Protein AF-A0A7Y3HV67-F1 (afdb_monomer)

Solvent-accessible surface area (backbone atoms only — not comparable to full-atom values): 6368 Å² total; per-residue (Å²): 114,73,66,58,53,53,53,52,54,58,61,57,61,76,70,71,80,80,78,81,81,76,81,81,84,69,63,49,74,43,50,98,59,85,87,41,74,78,43,49,65,66,38,82,51,103,88,48,64,34,90,44,71,38,74,54,58,86,94,56,78,89,72,74,74,47,73,38,49,76,61,45,82,76,45,79,46,81,43,98,61,88,82,31,76,44,78,40,44,42,28,92,88,76,48,107

Structure (mmCIF, N/CA/C/O backbone):
data_AF-A0A7Y3HV67-F1
#
_entry.id   AF-A0A7Y3HV67-F1
#
loop_
_atom_site.group_PDB
_atom_site.id
_atom_site.type_symbol
_atom_site.label_atom_id
_atom_site.label_alt_id
_atom_site.label_comp_id
_atom_site.label_asym_id
_atom_site.label_entity_id
_atom_site.label_seq_id
_atom_site.pdbx_PDB_ins_code
_atom_site.Cartn_x
_atom_site.Cartn_y
_atom_site.Cartn_z
_atom_site.occupancy
_atom_site.B_iso_or_equiv
_atom_site.auth_seq_id
_atom_site.auth_comp_id
_atom_site.auth_asym_id
_atom_site.auth_atom_id
_atom_site.pdbx_PDB_model_num
ATOM 1 N N . MET A 1 1 ? 53.887 -2.985 -3.282 1.00 60.84 1 MET A N 1
ATOM 2 C CA . MET A 1 1 ? 52.716 -3.818 -2.901 1.00 60.84 1 MET A CA 1
ATOM 3 C C . MET A 1 1 ? 51.616 -3.029 -2.182 1.00 60.84 1 MET A C 1
ATOM 5 O O . MET A 1 1 ? 50.478 -3.117 -2.611 1.00 60.84 1 MET A O 1
ATOM 9 N N . ARG A 1 2 ? 51.918 -2.203 -1.165 1.00 59.81 2 ARG A N 1
ATOM 10 C CA . ARG A 1 2 ? 50.904 -1.398 -0.439 1.00 59.81 2 ARG A CA 1
ATOM 11 C C . ARG A 1 2 ? 50.141 -0.361 -1.293 1.00 59.81 2 ARG A C 1
ATOM 13 O O . ARG A 1 2 ? 48.952 -0.175 -1.076 1.00 59.81 2 ARG A O 1
ATOM 20 N N . LEU A 1 3 ? 50.790 0.260 -2.285 1.00 60.00 3 LEU A N 1
ATOM 21 C CA . LEU A 1 3 ? 50.170 1.296 -3.132 1.00 60.00 3 LEU A CA 1
ATOM 22 C C . LEU A 1 3 ? 49.151 0.730 -4.143 1.00 60.00 3 LEU A C 1
ATOM 24 O O . LEU A 1 3 ? 48.122 1.345 -4.396 1.00 60.00 3 LEU A O 1
ATOM 28 N N . HIS A 1 4 ? 49.391 -0.479 -4.666 1.00 64.12 4 HIS A N 1
ATOM 29 C CA . HIS A 1 4 ? 48.457 -1.155 -5.577 1.00 64.12 4 HIS A CA 1
ATOM 30 C C . HIS A 1 4 ? 47.193 -1.635 -4.858 1.00 64.12 4 HIS A C 1
ATOM 32 O O . HIS A 1 4 ? 46.113 -1.566 -5.430 1.00 64.12 4 HIS A O 1
ATOM 38 N N . ILE A 1 5 ? 47.308 -2.052 -3.591 1.00 67.81 5 ILE A N 1
ATOM 39 C CA . ILE A 1 5 ? 46.153 -2.436 -2.766 1.00 67.81 5 ILE A CA 1
ATOM 40 C C . ILE A 1 5 ? 45.230 -1.231 -2.549 1.00 67.81 5 ILE A C 1
ATOM 42 O O . ILE A 1 5 ? 44.023 -1.360 -2.716 1.00 67.81 5 ILE A O 1
ATOM 46 N N . PHE A 1 6 ? 45.790 -0.050 -2.262 1.00 62.72 6 PHE A N 1
ATOM 47 C CA . PHE A 1 6 ? 45.011 1.189 -2.145 1.00 62.72 6 PHE A CA 1
ATOM 48 C C . PHE A 1 6 ? 44.322 1.579 -3.460 1.00 62.72 6 PHE A C 1
ATOM 50 O O . PHE A 1 6 ? 43.158 1.970 -3.440 1.00 62.72 6 PHE A O 1
ATOM 57 N N . GLY A 1 7 ? 45.005 1.424 -4.600 1.00 69.25 7 GLY A N 1
ATOM 58 C CA . GLY A 1 7 ? 44.421 1.677 -5.921 1.00 69.25 7 GLY A CA 1
ATOM 59 C C . GLY A 1 7 ? 43.269 0.727 -6.267 1.00 69.25 7 GLY A C 1
ATOM 60 O O . GLY A 1 7 ? 42.236 1.176 -6.756 1.00 69.25 7 GLY A O 1
ATOM 61 N N . VAL A 1 8 ? 43.404 -0.566 -5.953 1.00 71.50 8 VAL A N 1
ATOM 62 C CA . VAL A 1 8 ? 42.346 -1.573 -6.160 1.00 71.50 8 VAL A CA 1
ATOM 63 C C . VAL A 1 8 ? 41.147 -1.319 -5.242 1.00 71.50 8 VAL A C 1
ATOM 65 O O . VAL A 1 8 ? 40.008 -1.382 -5.702 1.00 71.50 8 VAL A O 1
ATOM 68 N N . LEU A 1 9 ? 41.378 -0.960 -3.974 1.00 67.50 9 LEU A N 1
ATOM 69 C CA . LEU A 1 9 ? 40.299 -0.599 -3.048 1.00 67.50 9 LEU A CA 1
ATOM 70 C C . LEU A 1 9 ? 39.548 0.652 -3.528 1.00 67.50 9 LEU A C 1
ATOM 72 O O . LEU A 1 9 ? 38.321 0.650 -3.566 1.00 67.50 9 LEU A O 1
ATOM 76 N N . PHE A 1 10 ? 40.263 1.686 -3.978 1.00 66.75 10 PHE A N 1
ATOM 77 C CA . PHE A 1 10 ? 39.656 2.909 -4.512 1.00 66.75 10 PHE A CA 1
ATOM 78 C C . PHE A 1 10 ? 38.843 2.654 -5.794 1.00 66.75 10 PHE A C 1
ATOM 80 O O . PHE A 1 10 ? 37.743 3.183 -5.937 1.00 66.75 10 PHE A O 1
ATOM 87 N N . PHE A 1 11 ? 39.330 1.786 -6.689 1.00 64.81 11 PHE A N 1
ATOM 88 C CA . PHE A 1 11 ? 38.612 1.399 -7.911 1.00 64.81 11 PHE A CA 1
ATOM 89 C C . PHE A 1 11 ? 37.377 0.524 -7.630 1.00 64.81 11 PHE A C 1
ATOM 91 O O . PHE A 1 11 ? 36.425 0.534 -8.400 1.00 64.81 11 PHE A O 1
ATOM 98 N N . SER A 1 12 ? 37.349 -0.209 -6.512 1.00 65.81 12 SER A N 1
ATOM 99 C CA . SER A 1 12 ? 36.183 -1.017 -6.119 1.00 65.81 12 SER A CA 1
ATOM 100 C C . SER A 1 12 ? 35.012 -0.188 -5.566 1.00 65.81 12 SER A C 1
ATOM 102 O O . SER A 1 12 ? 33.859 -0.597 -5.691 1.00 65.81 12 SER A O 1
ATOM 104 N N . LEU A 1 13 ? 35.276 1.009 -5.020 1.00 63.66 13 LEU A N 1
ATOM 105 C CA . LEU A 1 13 ? 34.236 1.911 -4.508 1.00 63.66 13 LEU A CA 1
ATOM 106 C C . LEU A 1 13 ? 33.426 2.606 -5.616 1.00 63.66 13 LEU A C 1
ATOM 108 O O . LEU A 1 13 ? 32.291 3.008 -5.369 1.00 63.66 13 LEU A O 1
ATOM 112 N N . THR A 1 14 ? 33.960 2.737 -6.834 1.00 63.59 14 THR A N 1
ATOM 113 C CA . THR A 1 14 ? 33.259 3.406 -7.948 1.00 63.59 14 THR A CA 1
ATOM 114 C C . THR A 1 14 ? 32.198 2.525 -8.615 1.00 63.59 14 THR A C 1
ATOM 116 O O . THR A 1 14 ? 31.371 3.036 -9.366 1.00 63.59 14 THR A O 1
ATOM 119 N N . ILE A 1 15 ? 32.172 1.223 -8.307 1.00 66.06 15 ILE A N 1
ATOM 120 C CA . ILE A 1 15 ? 31.197 0.248 -8.834 1.00 66.06 15 ILE A CA 1
ATOM 121 C C . ILE A 1 15 ? 29.958 0.138 -7.915 1.00 66.06 15 ILE A C 1
ATOM 123 O O . ILE A 1 15 ? 29.001 -0.573 -8.210 1.00 66.06 15 ILE A O 1
ATOM 127 N N . LEU A 1 16 ? 29.906 0.895 -6.814 1.00 66.69 16 LE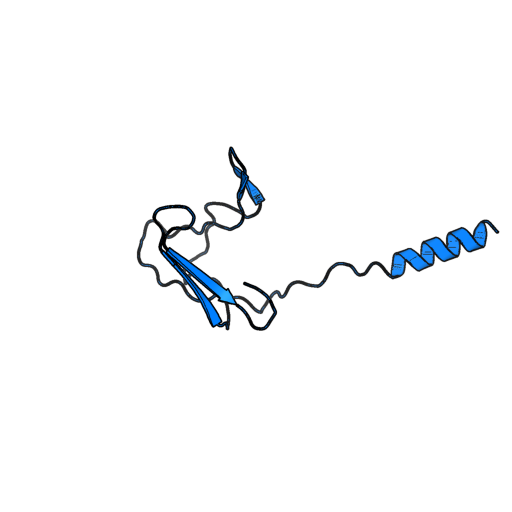U A N 1
ATOM 128 C CA . LEU A 1 16 ? 28.794 0.886 -5.857 1.00 66.69 16 LEU A CA 1
ATOM 129 C C . LEU A 1 16 ? 27.593 1.732 -6.334 1.00 66.69 16 LEU A C 1
ATOM 131 O O . LEU A 1 16 ? 27.146 2.644 -5.642 1.00 66.69 16 LEU A O 1
ATOM 135 N N . CYS A 1 17 ? 27.028 1.435 -7.507 1.00 65.44 17 CYS A N 1
ATOM 136 C CA . CYS A 1 17 ? 25.681 1.894 -7.869 1.00 65.44 17 CYS A CA 1
ATOM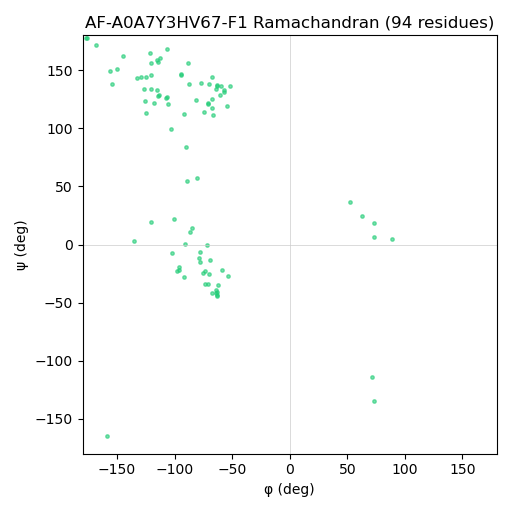 137 C C . CYS A 1 17 ? 24.660 0.840 -7.422 1.00 65.44 17 CYS A C 1
ATOM 139 O O . CYS A 1 17 ? 24.279 -0.031 -8.192 1.00 65.44 17 CYS A O 1
ATOM 141 N N . SER A 1 18 ? 24.250 0.896 -6.151 1.00 66.81 18 SER A N 1
ATOM 142 C CA . SER A 1 18 ? 23.294 -0.062 -5.565 1.00 66.81 18 SER A CA 1
ATOM 143 C C . SER A 1 18 ? 21.868 0.484 -5.427 1.00 66.81 18 SER A C 1
ATOM 145 O O . SER A 1 18 ? 20.974 -0.262 -5.032 1.00 66.81 18 SER A O 1
ATOM 147 N N . GLN A 1 19 ? 21.637 1.772 -5.693 1.00 74.38 19 GLN A N 1
ATOM 148 C CA . GLN A 1 19 ? 20.305 2.362 -5.557 1.00 74.38 19 GLN A CA 1
ATOM 149 C C . GLN A 1 19 ? 19.664 2.541 -6.927 1.00 74.38 19 GLN A C 1
ATOM 151 O O . GLN A 1 19 ? 19.937 3.514 -7.632 1.00 74.38 19 GLN A O 1
ATOM 156 N N . GLU A 1 20 ? 18.790 1.600 -7.279 1.00 71.88 20 GLU A N 1
ATOM 157 C CA . GLU A 1 20 ? 17.832 1.796 -8.361 1.00 71.88 20 GLU A CA 1
ATOM 158 C C . GLU A 1 20 ? 16.983 3.036 -8.063 1.00 71.88 20 GLU A C 1
ATOM 160 O O . GLU A 1 20 ? 16.473 3.222 -6.951 1.00 71.88 20 GLU A O 1
ATOM 165 N N . LYS A 1 21 ? 16.846 3.924 -9.050 1.00 74.44 21 LYS A N 1
ATOM 166 C CA . LYS A 1 21 ? 15.997 5.108 -8.899 1.00 74.44 21 LYS A CA 1
ATOM 167 C C . LYS A 1 21 ? 14.542 4.655 -8.892 1.00 74.44 21 LYS A C 1
ATOM 169 O O . LYS A 1 21 ? 14.064 4.092 -9.871 1.00 74.44 21 LYS A O 1
ATOM 174 N N . TYR A 1 22 ? 13.823 4.945 -7.811 1.00 76.88 22 TYR A N 1
ATOM 175 C CA . TYR A 1 22 ? 12.389 4.684 -7.768 1.00 76.88 22 TYR A CA 1
ATOM 176 C C . TYR A 1 22 ? 11.639 5.611 -8.748 1.00 76.88 22 TYR A C 1
ATOM 178 O O . TYR A 1 22 ? 12.026 6.776 -8.920 1.00 76.88 22 TYR A O 1
ATOM 186 N N . PRO A 1 23 ? 10.568 5.123 -9.398 1.00 79.31 23 PRO A N 1
ATOM 187 C CA . PRO A 1 23 ? 9.786 5.919 -10.336 1.00 79.31 23 PRO A CA 1
ATOM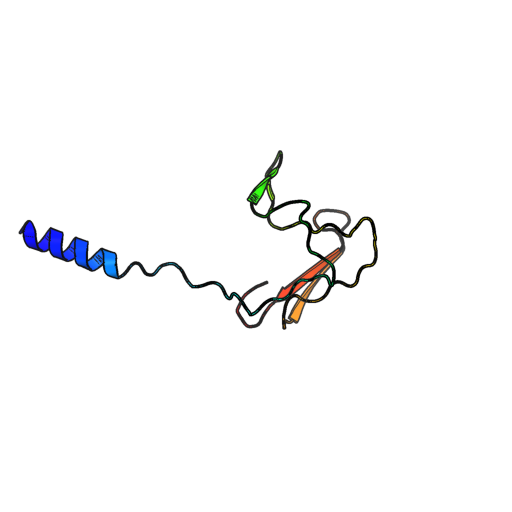 188 C C . PRO A 1 23 ? 9.033 7.037 -9.604 1.00 79.31 23 PRO A C 1
ATOM 190 O O . PRO A 1 23 ? 8.283 6.768 -8.668 1.00 79.31 23 PRO A O 1
ATOM 193 N N . LYS A 1 24 ? 9.222 8.291 -10.032 1.00 76.69 24 LYS A N 1
ATOM 194 C CA . LYS A 1 24 ? 8.583 9.465 -9.409 1.00 76.69 24 LYS A CA 1
ATOM 195 C C . LYS A 1 24 ? 7.244 9.855 -10.037 1.00 76.69 24 LYS A C 1
ATOM 197 O O . LYS A 1 24 ? 6.381 10.342 -9.322 1.00 76.69 24 LYS A O 1
ATOM 202 N N . ASP A 1 25 ? 7.048 9.550 -11.320 1.00 80.88 25 ASP A N 1
ATOM 203 C CA . ASP A 1 25 ? 5.913 10.065 -12.107 1.00 80.88 25 ASP A CA 1
ATOM 204 C C . ASP A 1 25 ? 5.014 8.952 -12.674 1.00 80.88 25 ASP A C 1
ATOM 206 O O . ASP A 1 25 ? 4.284 9.150 -13.640 1.00 80.88 25 ASP 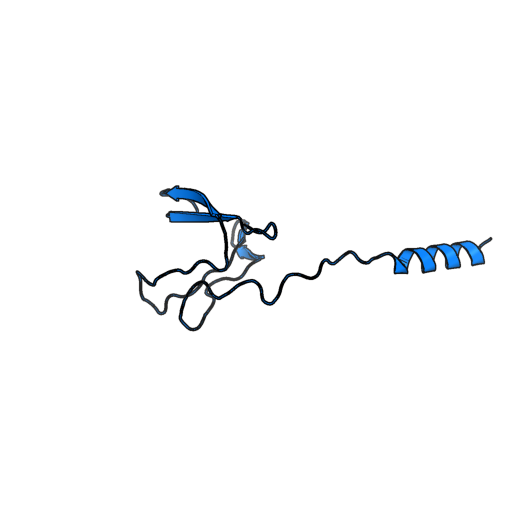A O 1
ATOM 210 N N . VAL A 1 26 ? 5.091 7.746 -12.103 1.00 86.38 26 VAL A N 1
ATOM 211 C CA . VAL A 1 26 ? 4.324 6.578 -12.583 1.00 86.38 26 VAL A CA 1
ATOM 212 C C . VAL A 1 26 ? 3.027 6.379 -11.796 1.00 86.38 26 VAL A C 1
ATOM 214 O O . VAL A 1 26 ? 2.112 5.720 -12.287 1.00 86.38 26 VAL A O 1
ATOM 217 N N . PHE A 1 27 ? 2.932 6.957 -10.595 1.00 93.06 27 PHE A N 1
ATOM 218 C CA . PHE A 1 27 ? 1.805 6.750 -9.695 1.00 93.06 27 PHE A CA 1
ATOM 219 C C . PHE A 1 27 ? 1.074 8.047 -9.356 1.00 93.06 27 PHE A C 1
ATOM 221 O O . PHE A 1 27 ? 1.679 9.107 -9.222 1.00 93.06 27 PHE A O 1
ATOM 228 N N . SER A 1 28 ? -0.239 7.937 -9.192 1.00 94.38 28 SER A N 1
ATOM 229 C CA . SER A 1 28 ? -1.151 9.018 -8.825 1.00 94.38 28 SER A CA 1
ATOM 230 C C . SER A 1 28 ? -1.778 8.775 -7.445 1.00 94.38 28 SER A C 1
ATOM 232 O O . SER A 1 28 ? -1.854 7.628 -6.997 1.00 94.38 28 SER A O 1
ATOM 234 N N . PRO A 1 29 ? -2.252 9.831 -6.757 1.00 95.69 29 PRO A N 1
ATOM 235 C CA . PRO A 1 29 ? -3.026 9.7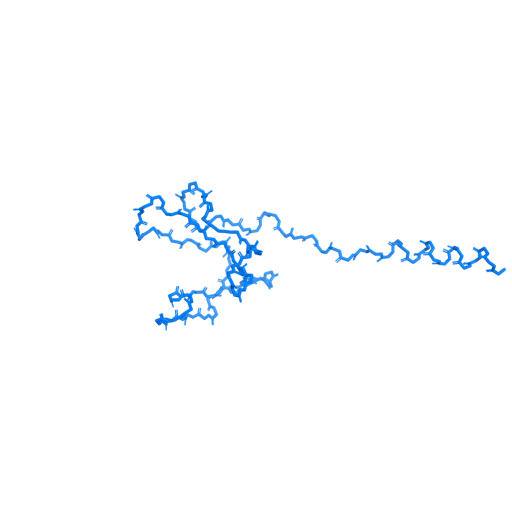04 -5.525 1.00 95.69 29 PRO A CA 1
ATOM 236 C C . PRO A 1 29 ? -4.222 8.743 -5.664 1.00 95.69 29 PRO A C 1
ATOM 238 O O . PRO A 1 29 ? -4.966 8.843 -6.638 1.00 95.69 29 PRO A O 1
ATOM 241 N N . PRO A 1 30 ? -4.477 7.858 -4.680 1.00 97.06 30 PRO A N 1
ATOM 242 C CA . PRO A 1 30 ? -5.608 6.927 -4.733 1.00 97.06 30 PRO A CA 1
ATOM 243 C C . PRO A 1 30 ? -6.956 7.578 -4.380 1.00 97.06 30 PRO A C 1
ATOM 245 O O . PRO A 1 30 ? -7.991 6.924 -4.478 1.00 97.06 30 PRO A O 1
ATOM 248 N N . LEU A 1 31 ? -6.965 8.842 -3.942 1.00 97.88 31 LEU A N 1
ATOM 249 C CA . LEU A 1 31 ? -8.168 9.606 -3.616 1.00 97.88 31 LEU A CA 1
ATOM 250 C C . LEU A 1 31 ? -8.102 10.994 -4.256 1.00 97.88 31 LEU A C 1
ATOM 252 O O . LEU A 1 31 ? -7.054 11.635 -4.233 1.00 97.88 31 LEU A O 1
ATOM 256 N N . ASP A 1 32 ? -9.250 11.485 -4.716 1.00 96.50 32 ASP A N 1
ATOM 257 C CA . ASP A 1 32 ? -9.419 12.843 -5.250 1.00 96.50 32 ASP A CA 1
ATOM 258 C C . ASP A 1 32 ? -9.789 13.846 -4.136 1.00 96.50 32 ASP A C 1
ATOM 260 O O . ASP A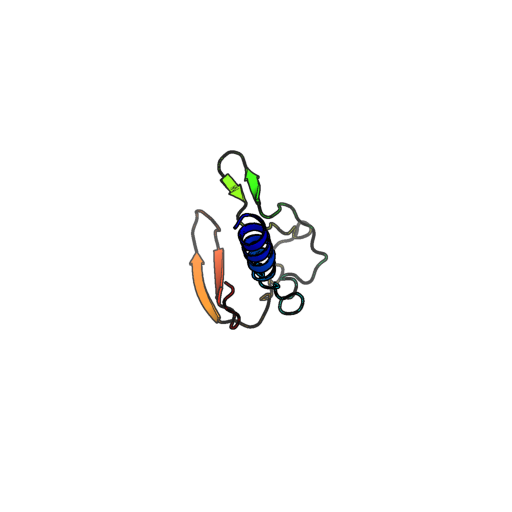 1 32 ? -10.840 14.486 -4.133 1.00 96.50 32 ASP A O 1
ATOM 264 N N . ILE A 1 33 ? -8.951 13.889 -3.097 1.00 96.94 33 ILE A N 1
ATOM 265 C CA . ILE A 1 33 ? -9.006 14.849 -1.983 1.00 96.94 33 ILE A CA 1
ATOM 266 C C . ILE A 1 33 ? -7.575 15.178 -1.528 1.00 96.94 33 ILE A C 1
ATOM 268 O O . ILE A 1 33 ? -6.664 14.385 -1.776 1.00 96.94 33 ILE A O 1
ATOM 272 N N . PRO A 1 34 ? -7.347 16.284 -0.790 1.00 96.88 34 PRO A N 1
ATOM 273 C CA . PRO A 1 34 ? -6.059 16.521 -0.147 1.00 96.88 34 PRO A CA 1
ATOM 274 C C . PRO A 1 34 ? -5.655 15.338 0.743 1.00 96.88 34 PRO A C 1
ATOM 276 O O . PRO A 1 34 ? -6.363 14.994 1.695 1.00 96.88 34 PRO A O 1
ATOM 279 N N . LEU A 1 35 ? -4.517 14.715 0.430 1.00 96.69 35 LEU A N 1
ATOM 280 C CA . LEU A 1 35 ? -4.021 13.566 1.178 1.00 96.69 35 LEU A CA 1
ATOM 281 C C . LEU A 1 35 ? -3.453 14.021 2.522 1.00 96.69 35 LEU A C 1
ATOM 283 O O . LEU A 1 35 ? -2.429 14.698 2.589 1.00 96.69 35 LEU A O 1
ATOM 287 N N . VAL A 1 36 ? -4.110 13.610 3.603 1.00 97.69 36 VAL A N 1
ATOM 288 C CA . VAL A 1 36 ? -3.617 13.798 4.969 1.00 97.69 36 VAL A CA 1
ATOM 289 C C . VAL A 1 36 ? -3.409 12.428 5.585 1.00 97.69 36 VAL A C 1
ATOM 291 O O . VAL A 1 36 ? -4.353 11.642 5.682 1.00 97.69 36 VAL A O 1
ATOM 294 N N . LEU A 1 37 ? -2.184 12.146 6.020 1.00 97.44 37 LEU A N 1
ATOM 295 C CA . LEU A 1 37 ? -1.856 10.860 6.622 1.00 97.44 37 LEU A CA 1
ATOM 296 C C . LEU A 1 37 ? -2.366 10.782 8.070 1.00 97.44 37 LEU A C 1
ATOM 298 O O . LEU A 1 37 ? -2.304 11.750 8.835 1.00 97.44 37 LEU A O 1
ATOM 302 N N . ALA A 1 38 ? -2.910 9.626 8.435 1.00 96.88 38 ALA A N 1
ATOM 303 C CA . ALA A 1 38 ? -3.186 9.229 9.815 1.00 96.88 38 ALA A CA 1
ATOM 304 C C . ALA A 1 38 ? -2.081 8.329 10.389 1.00 96.88 38 ALA A C 1
ATOM 306 O O . ALA A 1 38 ? -1.924 8.294 11.605 1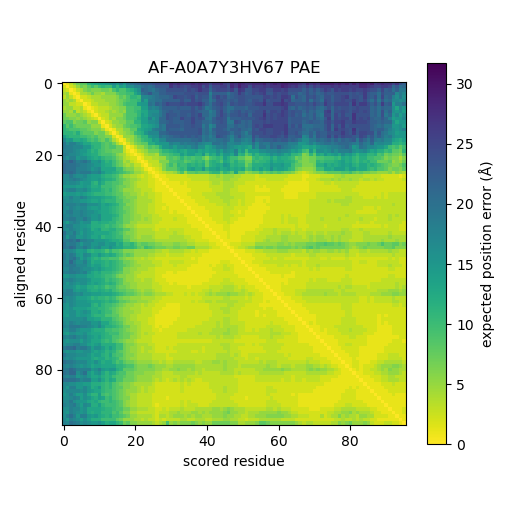.00 96.88 38 ALA A O 1
ATOM 307 N N . GLY A 1 39 ? -1.325 7.652 9.521 1.00 97.00 39 GLY A N 1
ATOM 308 C CA . GLY A 1 39 ? -0.214 6.768 9.861 1.00 97.00 39 GLY A CA 1
ATOM 309 C C . GLY A 1 39 ? 0.757 6.651 8.687 1.00 97.00 39 GLY A C 1
ATOM 310 O O . GLY A 1 39 ? 0.349 6.776 7.526 1.00 97.00 39 GLY A O 1
ATOM 311 N N . THR A 1 40 ? 2.041 6.446 8.980 1.00 97.62 40 THR A N 1
ATOM 312 C CA . THR A 1 40 ? 3.118 6.424 7.972 1.00 97.62 40 THR A CA 1
ATOM 313 C C . THR A 1 40 ? 3.727 5.036 7.819 1.00 97.62 40 THR A C 1
ATOM 315 O O . THR A 1 40 ? 3.633 4.202 8.721 1.00 97.62 40 THR A O 1
ATOM 318 N N . PHE A 1 41 ? 4.404 4.801 6.694 1.00 97.12 41 PHE A N 1
ATOM 319 C CA . PHE A 1 41 ? 5.174 3.578 6.492 1.00 97.12 41 PHE A CA 1
ATOM 320 C C . PHE A 1 41 ? 6.316 3.492 7.509 1.00 97.12 41 PHE A C 1
ATOM 322 O O . PHE A 1 41 ? 6.984 4.490 7.783 1.00 97.12 41 PHE A O 1
ATOM 329 N N . GLY A 1 42 ? 6.525 2.306 8.076 1.00 97.38 42 GLY A N 1
ATOM 330 C CA . GLY A 1 42 ? 7.559 2.052 9.078 1.00 97.38 42 GLY A CA 1
ATOM 331 C C . GLY A 1 42 ? 7.262 2.635 10.462 1.00 97.38 42 GLY A C 1
ATOM 332 O O . GLY A 1 42 ? 8.121 2.575 11.337 1.00 97.38 42 GLY A O 1
ATOM 333 N N . GLU A 1 43 ? 6.068 3.187 10.692 1.00 97.81 43 GLU A N 1
ATOM 334 C CA . GLU A 1 43 ? 5.661 3.665 12.015 1.00 97.81 43 GLU A CA 1
ATOM 335 C C . GLU A 1 43 ? 5.672 2.509 13.032 1.00 97.81 43 GLU A C 1
ATOM 337 O O . GLU A 1 43 ? 5.089 1.449 12.785 1.00 97.81 43 GLU A O 1
ATOM 342 N N . LEU A 1 44 ? 6.332 2.702 14.179 1.00 97.38 44 LEU A N 1
ATOM 343 C CA . LEU A 1 44 ? 6.369 1.704 15.247 1.00 97.38 44 LEU A CA 1
ATOM 344 C C . LEU A 1 44 ? 4.998 1.610 15.929 1.00 97.38 44 LEU A C 1
ATOM 346 O O . LEU A 1 44 ? 4.504 2.582 16.499 1.00 97.38 44 LEU A O 1
ATOM 350 N N . ARG A 1 45 ? 4.406 0.416 15.915 1.00 93.44 45 ARG A N 1
ATOM 351 C CA . ARG A 1 45 ? 3.217 0.061 16.696 1.00 93.44 45 ARG A CA 1
ATOM 352 C C . ARG A 1 45 ? 3.628 -0.858 17.844 1.00 93.44 45 ARG A C 1
ATOM 354 O O . ARG A 1 45 ? 4.742 -1.373 17.876 1.00 93.44 45 ARG A O 1
ATOM 361 N N . SER A 1 46 ? 2.719 -1.085 18.786 1.00 95.31 46 SER A N 1
ATOM 362 C CA . SER A 1 46 ? 2.994 -1.870 19.999 1.00 95.31 46 SER A CA 1
ATOM 363 C C . SER A 1 46 ? 3.571 -3.267 19.733 1.00 95.31 46 SER A C 1
ATOM 365 O O . SER A 1 46 ? 4.280 -3.797 20.580 1.00 95.31 46 SER A O 1
ATOM 367 N N . ASN A 1 47 ? 3.279 -3.869 18.578 1.00 94.50 47 ASN A N 1
ATOM 368 C CA . ASN A 1 47 ? 3.658 -5.245 18.251 1.00 94.50 47 ASN A CA 1
ATOM 369 C C . ASN A 1 47 ? 4.241 -5.448 16.838 1.00 94.50 47 ASN A C 1
ATOM 371 O O . ASN A 1 47 ? 4.495 -6.592 16.470 1.00 94.50 47 ASN A O 1
ATOM 375 N N . HIS A 1 48 ? 4.423 -4.398 16.029 1.00 95.56 48 HIS A N 1
ATOM 376 C CA . HIS A 1 48 ? 4.996 -4.492 14.676 1.00 95.56 48 HIS A CA 1
ATOM 377 C C . HIS A 1 48 ? 5.339 -3.107 14.102 1.00 95.56 48 HIS A C 1
ATOM 379 O O . HIS A 1 48 ? 4.952 -2.079 14.656 1.00 95.56 48 HIS A O 1
ATOM 385 N N . PHE A 1 49 ? 6.023 -3.081 12.958 1.00 97.94 49 PHE A N 1
ATOM 386 C CA . PHE A 1 49 ? 6.128 -1.887 12.119 1.00 97.94 49 PHE A CA 1
ATOM 387 C C . PHE A 1 49 ? 4.964 -1.814 11.134 1.00 97.94 49 PHE A C 1
ATOM 389 O O . PHE A 1 49 ? 4.601 -2.817 10.517 1.00 97.94 49 PHE A O 1
ATOM 396 N N . HIS A 1 50 ? 4.408 -0.622 10.950 1.00 97.38 50 HIS A N 1
ATOM 397 C CA . HIS A 1 50 ? 3.323 -0.387 10.010 1.00 97.38 50 HIS A CA 1
ATOM 398 C C . HIS A 1 50 ? 3.802 -0.552 8.558 1.00 97.38 50 HIS A C 1
ATOM 400 O O . HIS A 1 50 ? 4.660 0.189 8.081 1.00 97.38 50 HIS A O 1
ATOM 406 N N . SER A 1 51 ? 3.241 -1.525 7.838 1.00 95.75 51 SER A N 1
ATOM 407 C CA . SER A 1 51 ? 3.673 -1.892 6.482 1.00 95.75 51 SER A CA 1
ATOM 408 C C . SER A 1 51 ? 3.039 -1.052 5.363 1.00 95.75 51 SER A C 1
ATOM 410 O O . SER A 1 51 ? 3.077 -1.465 4.207 1.00 95.75 51 SER A O 1
ATOM 412 N N . GLY A 1 52 ? 2.409 0.081 5.681 1.00 95.31 52 GLY A N 1
ATOM 413 C CA . GLY A 1 52 ? 1.648 0.879 4.723 1.00 95.31 52 GLY A CA 1
ATOM 414 C C . GLY A 1 52 ? 1.462 2.325 5.169 1.00 95.31 52 GLY A C 1
ATOM 415 O O . GLY A 1 52 ? 2.154 2.809 6.059 1.00 95.31 52 GLY A O 1
ATOM 416 N N . ILE A 1 53 ? 0.530 3.023 4.526 1.00 97.12 53 ILE A N 1
ATOM 417 C CA . ILE A 1 53 ? 0.116 4.376 4.899 1.00 97.12 53 ILE A CA 1
ATOM 418 C C . ILE A 1 53 ? -1.392 4.400 5.121 1.00 97.12 53 ILE A C 1
ATOM 420 O O . ILE A 1 53 ? -2.139 3.756 4.385 1.00 97.12 53 ILE A O 1
ATOM 424 N N . ASP A 1 54 ? -1.831 5.201 6.087 1.00 97.12 54 ASP A N 1
ATOM 425 C CA . ASP A 1 54 ? -3.253 5.407 6.356 1.00 97.12 54 ASP A CA 1
ATOM 426 C C . ASP A 1 54 ? -3.652 6.808 5.898 1.00 97.12 54 ASP A C 1
ATOM 428 O O . ASP A 1 54 ? -3.057 7.796 6.333 1.00 97.12 54 ASP A O 1
ATOM 432 N N . ILE A 1 55 ? -4.677 6.919 5.051 1.00 97.94 55 ILE A N 1
ATOM 433 C CA . ILE A 1 55 ? -5.145 8.200 4.504 1.00 97.94 55 ILE A CA 1
ATOM 434 C C . ILE A 1 55 ? -6.467 8.596 5.171 1.00 97.94 55 ILE A C 1
ATOM 436 O O . ILE A 1 55 ? -7.434 7.833 5.179 1.00 97.94 55 ILE A O 1
ATOM 440 N N . LYS A 1 56 ? -6.535 9.814 5.719 1.00 97.88 56 LYS A N 1
ATOM 441 C CA . LYS A 1 56 ? -7.765 10.360 6.310 1.00 97.88 56 LYS A CA 1
ATOM 442 C C . LYS A 1 56 ? -8.797 10.667 5.229 1.00 97.88 56 LYS A C 1
ATOM 444 O O . LYS A 1 56 ? -8.503 11.312 4.232 1.00 97.88 56 LYS A O 1
ATOM 449 N N . THR A 1 57 ? -10.052 10.330 5.506 1.00 97.50 57 THR A N 1
ATOM 450 C CA . THR A 1 57 ? -11.185 10.494 4.578 1.00 97.50 57 THR A CA 1
ATOM 451 C C . THR A 1 57 ? -12.046 11.727 4.870 1.00 97.50 57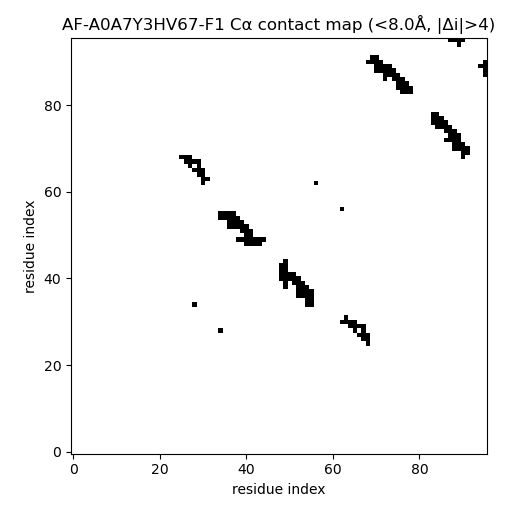 THR A C 1
ATOM 453 O O . THR A 1 57 ? -13.227 11.770 4.530 1.00 97.50 57 THR A O 1
ATOM 456 N N . GLN A 1 58 ? -11.495 12.730 5.566 1.00 96.75 58 GLN A N 1
ATOM 457 C CA . GLN A 1 58 ? -12.227 13.937 5.989 1.00 96.75 58 GLN A CA 1
ATOM 458 C C . GLN A 1 58 ? -13.530 13.623 6.755 1.00 96.75 58 GLN A C 1
ATOM 460 O O . GLN A 1 58 ? -14.532 14.314 6.599 1.00 96.75 58 GLN A O 1
ATOM 465 N N . ARG A 1 59 ? -13.519 12.564 7.581 1.00 96.44 59 ARG A N 1
ATOM 466 C CA . ARG A 1 59 ? -14.687 12.074 8.343 1.00 96.44 59 ARG A CA 1
ATOM 467 C C . ARG A 1 59 ? -15.856 11.599 7.462 1.00 96.44 59 ARG A C 1
ATOM 469 O O . ARG A 1 59 ? -16.997 11.588 7.914 1.00 96.44 59 ARG A O 1
ATOM 476 N N . ARG A 1 60 ? -15.582 11.189 6.220 1.00 96.19 60 ARG A N 1
ATOM 477 C CA . ARG A 1 60 ? -16.566 10.630 5.281 1.00 96.19 60 ARG A CA 1
ATOM 478 C C . ARG A 1 60 ? -16.247 9.170 4.961 1.00 96.19 60 ARG A C 1
ATOM 480 O O . ARG A 1 60 ? -15.115 8.719 5.120 1.00 96.19 60 ARG A O 1
ATOM 487 N N . GLN A 1 61 ? -17.254 8.437 4.505 1.00 96.75 61 GLN A N 1
ATOM 488 C CA . GLN A 1 61 ? -17.128 7.070 3.994 1.00 96.75 61 GLN A CA 1
ATOM 489 C C . GLN A 1 61 ? -17.625 7.020 2.544 1.00 96.75 61 GLN A C 1
ATOM 491 O O . GLN A 1 61 ? -18.290 7.949 2.092 1.00 96.75 61 GLN A O 1
ATOM 496 N N . GLY A 1 62 ? -17.298 5.946 1.821 1.00 96.56 62 GLY A N 1
ATOM 497 C CA . GLY A 1 62 ? -17.763 5.744 0.444 1.00 96.56 62 GLY A CA 1
ATOM 498 C C . GLY A 1 62 ? -17.088 6.638 -0.600 1.00 96.56 62 GLY A C 1
ATOM 499 O O . GLY A 1 62 ? -17.624 6.799 -1.691 1.00 96.56 62 GLY A O 1
ATOM 500 N N . LEU A 1 63 ? -15.928 7.226 -0.281 1.00 97.50 63 LEU A N 1
ATOM 501 C CA . LEU A 1 63 ? -15.128 7.944 -1.272 1.00 97.50 63 LEU A CA 1
ATOM 502 C C . LEU A 1 63 ? -14.640 6.961 -2.351 1.00 97.50 63 LEU A C 1
ATOM 504 O O . LEU A 1 63 ? -14.150 5.887 -1.987 1.00 97.50 63 LEU A O 1
ATOM 508 N N . PRO A 1 64 ? -14.746 7.307 -3.648 1.00 97.69 64 PRO A N 1
ATOM 509 C CA . PRO A 1 64 ? -14.133 6.521 -4.709 1.00 97.69 64 PRO A CA 1
ATOM 510 C C . PRO A 1 64 ? -12.627 6.386 -4.477 1.00 97.69 64 PRO A C 1
ATOM 512 O O . PRO A 1 64 ? -11.948 7.373 -4.194 1.00 97.69 64 PRO A O 1
ATOM 515 N N . VAL A 1 65 ? -12.127 5.158 -4.600 1.00 97.12 65 VAL A N 1
ATOM 516 C CA . VAL A 1 65 ? -10.696 4.852 -4.551 1.00 97.12 65 VAL A CA 1
ATOM 517 C C . VAL A 1 65 ? -10.245 4.537 -5.967 1.00 97.12 65 VAL A C 1
ATOM 519 O O . VAL A 1 65 ? -10.772 3.619 -6.597 1.00 97.12 65 VAL A O 1
ATOM 522 N N . TYR A 1 66 ? -9.285 5.307 -6.463 1.00 97.38 66 TYR A N 1
ATOM 523 C CA . TYR A 1 66 ? -8.718 5.143 -7.794 1.00 97.38 66 TYR A CA 1
ATOM 524 C C . TYR A 1 66 ? -7.459 4.280 -7.728 1.00 97.38 66 TYR A C 1
ATOM 526 O O . TYR A 1 66 ? -6.703 4.323 -6.755 1.00 97.38 66 TYR A O 1
ATOM 534 N N . ALA A 1 67 ? -7.223 3.487 -8.773 1.00 96.38 67 ALA A N 1
ATOM 535 C CA . ALA A 1 67 ? -5.952 2.794 -8.922 1.00 96.38 67 ALA A CA 1
ATOM 536 C C . ALA A 1 67 ? -4.826 3.826 -9.069 1.00 96.38 67 ALA A C 1
ATOM 538 O O . ALA A 1 67 ? -4.958 4.785 -9.827 1.00 96.38 67 ALA A O 1
ATOM 539 N N . ILE A 1 68 ? -3.707 3.609 -8.376 1.00 95.38 68 ILE A N 1
ATOM 540 C CA . ILE A 1 68 ? -2.563 4.531 -8.419 1.00 95.38 68 ILE A CA 1
ATOM 541 C C . ILE A 1 68 ? -1.852 4.530 -9.779 1.00 95.38 68 ILE A C 1
ATOM 543 O O . ILE A 1 68 ? -1.053 5.411 -10.049 1.00 95.38 68 ILE A O 1
ATOM 547 N N . GLY A 1 69 ? -2.132 3.559 -10.645 1.00 95.06 69 GLY A N 1
ATOM 548 C CA . GLY A 1 69 ? -1.589 3.459 -11.994 1.00 95.06 69 GLY A CA 1
ATOM 549 C C . GLY A 1 69 ? 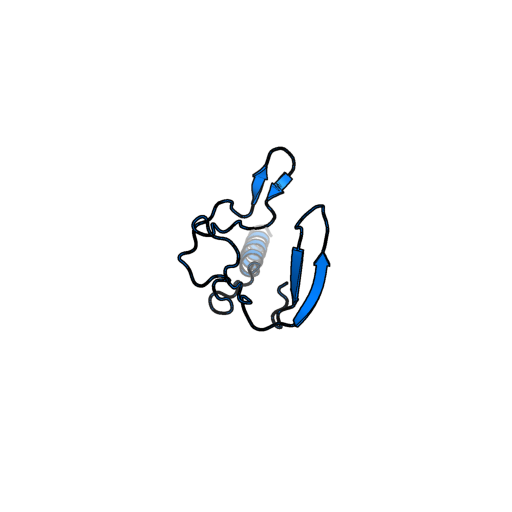-2.182 2.261 -12.733 1.00 95.06 69 GLY A C 1
ATOM 550 O O . GLY A 1 69 ? -2.948 1.483 -12.159 1.00 95.06 69 GLY A O 1
ATOM 551 N N . ASN A 1 70 ? -1.805 2.090 -14.001 1.00 94.88 70 ASN A N 1
ATOM 552 C CA . ASN A 1 70 ? -2.225 0.941 -14.806 1.00 94.88 70 ASN A CA 1
ATOM 553 C C . ASN A 1 70 ? -1.771 -0.372 -14.159 1.00 94.88 70 ASN A C 1
ATOM 555 O O . ASN A 1 70 ? -0.622 -0.489 -13.732 1.00 94.88 70 ASN A O 1
ATOM 559 N N . GLY A 1 71 ? -2.646 -1.372 -14.126 1.00 95.44 71 GLY A N 1
ATOM 560 C CA . GLY A 1 71 ? -2.329 -2.667 -13.538 1.00 95.44 71 GLY A CA 1
ATOM 561 C C . GLY A 1 71 ? -3.451 -3.682 -13.696 1.00 95.44 71 GLY A C 1
ATOM 562 O O . GLY A 1 71 ? -4.514 -3.385 -14.239 1.00 95.44 71 GLY A O 1
ATOM 563 N N . THR A 1 72 ? -3.192 -4.894 -13.218 1.00 98.00 72 THR A N 1
ATOM 564 C CA . THR A 1 72 ? -4.151 -6.005 -13.216 1.00 98.00 72 THR A CA 1
ATOM 565 C C . THR A 1 72 ? -4.494 -6.378 -11.785 1.00 98.00 72 THR A C 1
ATOM 567 O O . THR A 1 72 ? -3.600 -6.557 -10.960 1.00 98.00 72 THR A O 1
ATOM 570 N N . VAL A 1 73 ? -5.783 -6.542 -11.486 1.00 98.12 73 VAL A N 1
ATOM 571 C CA . VAL A 1 73 ? -6.215 -7.100 -10.200 1.00 98.12 73 VAL A CA 1
ATOM 572 C C . VAL A 1 73 ? -5.783 -8.561 -10.130 1.00 98.12 73 VAL A C 1
ATOM 574 O O . VAL A 1 73 ? -6.310 -9.403 -10.853 1.00 98.12 73 VAL A O 1
ATOM 577 N N . THR A 1 74 ? -4.836 -8.871 -9.249 1.00 97.94 74 THR A N 1
ATOM 578 C CA . THR A 1 74 ? -4.320 -10.239 -9.069 1.00 97.94 74 THR A CA 1
ATOM 579 C C . THR A 1 74 ? -5.001 -10.972 -7.922 1.00 97.94 74 THR A C 1
ATOM 581 O O . THR A 1 74 ? -5.007 -12.204 -7.888 1.00 97.94 74 THR A O 1
ATOM 584 N N . ARG A 1 75 ? -5.588 -10.236 -6.970 1.00 97.94 75 ARG A N 1
ATOM 585 C CA . ARG A 1 75 ? -6.305 -10.816 -5.831 1.00 97.94 75 ARG A CA 1
ATOM 586 C C . ARG A 1 75 ? -7.352 -9.853 -5.281 1.00 97.94 75 ARG A C 1
ATOM 588 O O . ARG A 1 75 ? -7.083 -8.673 -5.070 1.00 97.94 75 ARG A O 1
ATOM 595 N N . ILE A 1 76 ? -8.517 -10.406 -4.955 1.00 97.81 76 ILE A N 1
ATOM 596 C CA . ILE A 1 76 ? -9.562 -9.762 -4.153 1.00 97.81 76 ILE A CA 1
ATOM 597 C C . ILE A 1 76 ? -9.683 -10.560 -2.856 1.00 97.81 76 ILE A C 1
ATOM 599 O O . ILE A 1 76 ? -9.816 -11.784 -2.897 1.00 97.81 76 ILE A O 1
ATOM 603 N N . LYS A 1 77 ? -9.612 -9.890 -1.702 1.00 97.62 77 LYS A N 1
ATOM 604 C CA . LYS A 1 77 ? -9.747 -10.532 -0.388 1.00 97.62 77 LYS A CA 1
ATOM 605 C C . LYS A 1 77 ? -10.828 -9.842 0.434 1.00 97.62 77 LYS A C 1
ATOM 607 O O . LYS A 1 77 ? -10.837 -8.621 0.559 1.00 97.62 77 LYS A O 1
ATOM 612 N N . VAL A 1 78 ? -11.694 -10.648 1.042 1.00 97.94 78 VAL A N 1
ATOM 613 C CA . VAL A 1 78 ? -12.686 -10.205 2.024 1.00 97.94 78 VAL A CA 1
ATOM 614 C C . VAL A 1 78 ? -12.498 -11.035 3.285 1.00 97.94 78 VAL A C 1
ATOM 616 O O . VAL A 1 78 ? -12.502 -12.262 3.233 1.00 97.94 78 VAL A O 1
ATOM 619 N N . SER A 1 79 ? -12.274 -10.367 4.411 1.00 97.56 79 SER A N 1
ATOM 620 C CA . SER A 1 79 ? -11.992 -11.006 5.695 1.00 97.56 79 SER A CA 1
ATOM 621 C C . SER A 1 79 ? -12.495 -10.133 6.841 1.00 97.56 79 SER A C 1
ATOM 623 O O . SER A 1 79 ? -12.521 -8.912 6.720 1.00 97.56 79 SER A O 1
ATOM 625 N N . LEU A 1 80 ? -12.858 -10.756 7.963 1.00 96.94 80 LEU A N 1
ATOM 626 C CA . LEU A 1 80 ? -13.148 -10.050 9.219 1.00 96.94 80 LEU A CA 1
ATOM 627 C C . LEU A 1 80 ? -11.867 -9.629 9.963 1.00 96.94 80 LEU A C 1
ATOM 629 O O . LEU A 1 80 ? -11.918 -8.789 10.852 1.00 96.94 80 LEU A O 1
ATOM 633 N N . TRP A 1 81 ? -10.721 -10.200 9.582 1.00 94.38 81 TRP A N 1
ATOM 634 C CA . TRP A 1 81 ? -9.412 -9.972 10.199 1.00 94.38 81 TRP A CA 1
ATOM 635 C C . TRP A 1 81 ? -8.395 -9.416 9.192 1.00 94.38 81 TRP A C 1
ATOM 637 O O . TRP A 1 81 ? -8.499 -9.673 7.985 1.00 94.38 81 TRP A O 1
ATOM 647 N N . GLY A 1 82 ? -7.365 -8.721 9.684 1.00 92.00 82 GLY A N 1
ATOM 648 C CA . GLY A 1 82 ? -6.326 -8.096 8.855 1.00 92.00 82 GLY A CA 1
ATOM 649 C C . GLY A 1 82 ? -6.843 -6.851 8.128 1.00 92.00 82 GLY A C 1
ATOM 650 O O . GLY A 1 82 ? -7.543 -6.042 8.722 1.00 92.00 82 GLY A O 1
ATOM 651 N N . TYR A 1 83 ? -6.534 -6.709 6.835 1.00 93.62 83 TYR A N 1
ATOM 652 C CA . TYR A 1 83 ? -6.906 -5.533 6.027 1.00 93.62 83 TYR A CA 1
ATOM 653 C C . TYR A 1 83 ? -8.403 -5.408 5.678 1.00 93.62 83 TYR A C 1
ATOM 655 O O . TYR A 1 83 ? -8.797 -4.473 4.988 1.00 93.62 83 TYR A O 1
ATOM 663 N N . GLY A 1 84 ? -9.260 -6.337 6.109 1.00 96.50 84 GLY A N 1
ATOM 664 C CA . GLY A 1 84 ? -10.690 -6.278 5.803 1.00 96.50 84 GLY A CA 1
ATOM 665 C C . GLY A 1 84 ? -10.996 -6.576 4.330 1.00 96.50 84 GLY A C 1
ATOM 666 O O . GLY A 1 84 ? -10.807 -7.705 3.866 1.00 96.50 84 GLY A O 1
ATOM 667 N N . LYS A 1 85 ? -11.489 -5.564 3.603 1.00 97.06 85 LYS A N 1
ATOM 668 C CA . LYS A 1 85 ? -11.704 -5.610 2.147 1.00 97.06 85 LYS A CA 1
ATOM 669 C C . LYS A 1 85 ? -10.455 -5.077 1.449 1.00 97.06 85 LYS A C 1
ATOM 671 O O . LYS A 1 85 ? -10.168 -3.889 1.551 1.00 97.06 85 LYS A O 1
ATOM 676 N N . ALA A 1 86 ? -9.739 -5.941 0.739 1.00 97.06 86 ALA A N 1
ATOM 677 C CA . ALA A 1 86 ? -8.468 -5.598 0.111 1.00 97.06 86 ALA A CA 1
ATOM 678 C C . ALA A 1 86 ? -8.429 -5.992 -1.369 1.00 97.06 86 ALA A C 1
ATOM 680 O O . ALA A 1 86 ? -8.945 -7.044 -1.766 1.00 97.06 86 ALA A O 1
ATOM 681 N N . LEU A 1 87 ? -7.764 -5.149 -2.157 1.00 97.19 87 LEU A N 1
ATOM 682 C CA . LEU A 1 87 ? -7.475 -5.350 -3.571 1.00 97.19 87 LEU A CA 1
ATOM 683 C C . LEU A 1 87 ? -5.958 -5.334 -3.765 1.00 97.19 87 LEU A C 1
ATOM 685 O O . LEU A 1 87 ? -5.288 -4.459 -3.225 1.00 97.19 87 LEU A O 1
ATOM 689 N N . TYR A 1 88 ? -5.436 -6.290 -4.527 1.00 97.38 88 TYR A N 1
ATOM 690 C CA . TYR A 1 88 ? -4.022 -6.358 -4.890 1.00 97.38 88 TYR A CA 1
ATOM 691 C C . TYR A 1 88 ? -3.903 -6.134 -6.394 1.00 97.38 88 TYR A C 1
ATOM 693 O O . TYR A 1 88 ? -4.603 -6.799 -7.170 1.00 97.38 88 TYR A O 1
ATOM 701 N N . VAL A 1 89 ? -3.043 -5.202 -6.798 1.00 97.56 89 VAL A N 1
ATOM 702 C CA . VAL A 1 89 ? -2.916 -4.762 -8.190 1.00 97.56 89 VAL A CA 1
ATOM 703 C C . VAL A 1 89 ? -1.468 -4.920 -8.622 1.00 97.56 89 VAL A C 1
ATOM 705 O O . VAL A 1 89 ? -0.605 -4.213 -8.132 1.00 97.56 89 VAL A O 1
ATOM 708 N N . ALA A 1 90 ? -1.195 -5.829 -9.555 1.00 97.44 90 ALA A N 1
ATOM 709 C CA . ALA A 1 90 ? 0.134 -5.932 -10.145 1.00 97.44 90 ALA A CA 1
ATOM 710 C C . ALA A 1 90 ? 0.300 -4.882 -11.247 1.00 97.44 90 ALA A C 1
ATOM 712 O O . ALA A 1 90 ? -0.488 -4.838 -12.202 1.00 97.44 90 ALA A O 1
ATOM 713 N N . HIS A 1 91 ? 1.335 -4.059 -11.124 1.00 95.44 91 HIS A N 1
ATOM 714 C CA . HIS A 1 91 ? 1.693 -3.036 -12.095 1.00 95.44 91 HIS A CA 1
ATOM 715 C C . HIS A 1 91 ? 2.744 -3.564 -13.092 1.00 95.44 91 HIS A C 1
ATOM 717 O O . HIS A 1 91 ? 3.622 -4.339 -12.704 1.00 95.44 91 HIS A O 1
ATOM 723 N N . PRO A 1 92 ? 2.723 -3.133 -14.371 1.00 93.50 92 PRO A N 1
ATOM 724 C CA . PRO A 1 92 ? 3.666 -3.609 -15.392 1.00 93.50 92 PRO A CA 1
ATOM 725 C C . PRO A 1 92 ? 5.149 -3.372 -15.071 1.00 93.50 92 PRO A C 1
ATOM 727 O O . PRO A 1 92 ? 6.013 -4.049 -15.617 1.00 93.50 92 PRO A O 1
ATOM 730 N N . ASN A 1 93 ? 5.450 -2.419 -14.188 1.00 90.69 93 ASN A N 1
ATOM 731 C CA . ASN A 1 93 ? 6.801 -2.088 -13.732 1.00 90.69 93 ASN A CA 1
ATOM 732 C C . ASN A 1 93 ? 7.275 -2.938 -12.534 1.00 90.69 93 ASN A C 1
ATOM 734 O O . ASN A 1 93 ? 8.296 -2.612 -11.934 1.00 90.69 93 ASN A O 1
ATOM 738 N N . GLY A 1 94 ? 6.549 -4.002 -12.174 1.00 90.12 94 GLY A N 1
ATOM 739 C CA . GLY A 1 94 ? 6.945 -4.957 -11.132 1.00 90.12 94 GLY A CA 1
ATOM 740 C C . GLY A 1 94 ? 6.492 -4.604 -9.711 1.00 90.12 94 GLY A C 1
ATOM 741 O O . GLY A 1 94 ? 6.835 -5.323 -8.777 1.00 90.12 94 GLY A O 1
ATOM 742 N N . PHE A 1 95 ? 5.715 -3.533 -9.533 1.00 91.12 95 PHE A N 1
ATOM 743 C CA . PHE A 1 95 ? 5.162 -3.130 -8.234 1.00 91.12 95 PHE A CA 1
ATOM 744 C C . PHE A 1 95 ? 3.807 -3.809 -7.966 1.00 91.12 95 PHE A C 1
ATOM 746 O O . PHE A 1 95 ? 3.120 -4.230 -8.900 1.00 91.12 95 PHE A O 1
ATOM 753 N N . THR A 1 96 ? 3.423 -3.948 -6.692 1.00 88.62 96 THR A N 1
ATOM 754 C CA . THR A 1 96 ? 2.149 -4.551 -6.245 1.00 88.62 96 THR A CA 1
ATOM 755 C C . THR A 1 96 ? 1.563 -3.799 -5.061 1.00 88.62 96 THR A C 1
ATOM 757 O O . THR A 1 96 ? 2.374 -3.309 -4.245 1.00 88.62 96 THR A O 1
#

Sequence (96 aa):
MRLHIFGVLFFSLTILCSQEKYPKDVFSPPLDIPLVLAGTFGELRSNHFHSGIDIKTQRRQGLPVYAIGNGTVTRIKVSLWGYGKALYVAHPNGFT

Secondary structure (DSSP, 8-state):
-HHHHHHHHHHHHTT----PPPPSSS---SSSS---EEE-TT-B-SSSB--S-EE--TT-S------SSS-EEEEEEE-SSTTSEEEEEE-TTS--

pLDDT: mean 88.83, std 12.69, range [59.81, 98.12]

Radius of gyration: 21.23 Å; Cα contacts (8 Å, |Δi|>4): 91; chains: 1; bounding box: 70×28×35 Å

Mean predicted aligned error: 7.87 Å

Foldseek 3Di:
DVVVVVVVVVVVVVPPPPDDDDDDPAFDAQAPDPWDWPDDAQDDDPPDGDHHTHTDPVPDPDGHTHGRHDFDFPDFDADPDDPHTDTDTQDPVGDD